Protein AF-A0A368T0H2-F1 (afdb_monomer_lite)

Structure (mmCIF, N/CA/C/O backbone):
data_AF-A0A368T0H2-F1
#
_entry.id   AF-A0A368T0H2-F1
#
loop_
_atom_site.group_PDB
_atom_site.id
_atom_site.type_symbol
_atom_site.label_atom_id
_atom_site.label_alt_id
_atom_site.label_comp_id
_atom_site.label_asym_id
_atom_site.label_entity_id
_atom_site.label_seq_id
_atom_site.pdbx_PDB_ins_code
_atom_site.Cartn_x
_atom_site.Cartn_y
_atom_site.Cartn_z
_atom_site.occupancy
_atom_site.B_iso_or_equiv
_atom_site.auth_seq_id
_atom_site.auth_comp_id
_atom_site.auth_asym_id
_atom_site.auth_atom_id
_atom_site.pdbx_PDB_model_num
ATOM 1 N N . MET A 1 1 ? -29.023 8.206 3.316 1.00 38.09 1 MET A N 1
ATOM 2 C CA . MET A 1 1 ? -27.829 8.294 2.444 1.00 38.09 1 MET A CA 1
ATOM 3 C C . MET A 1 1 ? -26.811 9.193 3.130 1.00 38.09 1 MET A C 1
ATOM 5 O O . MET A 1 1 ? -26.780 10.384 2.863 1.00 38.09 1 MET A O 1
ATOM 9 N N . SER A 1 2 ? -26.042 8.664 4.084 1.00 44.62 2 SER A N 1
ATOM 10 C CA . SER A 1 2 ? -25.035 9.476 4.779 1.00 44.62 2 SER A CA 1
ATOM 11 C C . SER A 1 2 ? -23.778 9.547 3.917 1.00 44.62 2 SER A C 1
ATOM 13 O O . SER A 1 2 ? -23.082 8.546 3.728 1.00 44.62 2 SER A O 1
ATOM 15 N N . GLY A 1 3 ? -23.551 10.726 3.339 1.00 51.53 3 GLY A N 1
ATOM 16 C CA . GLY A 1 3 ? -22.341 11.068 2.608 1.00 51.53 3 GLY A CA 1
ATOM 17 C C . GLY A 1 3 ? -21.149 11.004 3.552 1.00 51.53 3 GLY A C 1
ATOM 18 O O . GLY A 1 3 ? -21.103 11.666 4.583 1.00 51.53 3 GLY A O 1
ATOM 19 N N . HIS A 1 4 ? -20.202 10.146 3.223 1.00 56.16 4 HIS A N 1
ATOM 20 C CA . HIS A 1 4 ? -18.936 10.029 3.918 1.00 56.16 4 HIS A CA 1
ATOM 21 C C . HIS A 1 4 ? -18.036 11.160 3.427 1.00 56.16 4 HIS A C 1
ATOM 23 O O . HIS A 1 4 ? -17.369 11.033 2.402 1.00 56.16 4 HIS A O 1
ATOM 29 N N . GLU A 1 5 ? -18.067 12.282 4.137 1.00 62.75 5 GLU A N 1
ATOM 30 C CA . GLU A 1 5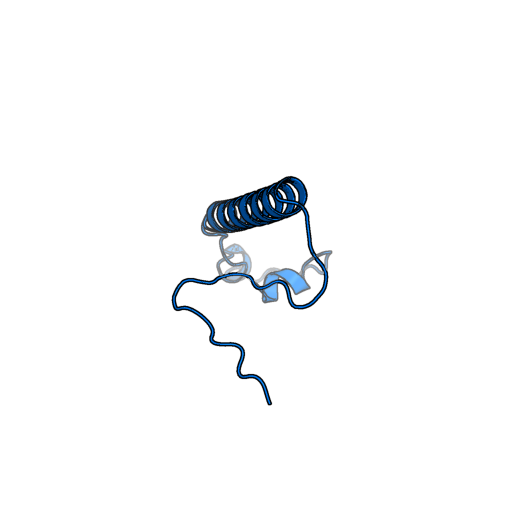 ? -17.277 13.460 3.807 1.00 62.75 5 GLU A CA 1
ATOM 31 C C . GLU A 1 5 ? -15.783 13.133 3.943 1.00 62.75 5 GLU A C 1
ATOM 33 O O . GLU A 1 5 ? -15.230 13.009 5.038 1.00 62.75 5 GLU A O 1
ATOM 38 N N . SER A 1 6 ? -15.131 12.892 2.805 1.00 59.31 6 SER A N 1
ATOM 39 C CA . SER A 1 6 ? -13.688 12.695 2.742 1.00 59.31 6 SER A CA 1
ATOM 40 C C . SER A 1 6 ? -13.016 14.020 3.071 1.00 59.31 6 SER A C 1
ATOM 42 O O . SER A 1 6 ? -12.954 14.917 2.232 1.00 59.31 6 SER A O 1
ATOM 44 N N . ARG A 1 7 ? -12.508 14.148 4.300 1.00 69.69 7 ARG A N 1
ATOM 45 C CA . ARG A 1 7 ? -11.686 15.298 4.678 1.00 69.69 7 ARG A CA 1
ATOM 46 C C . ARG A 1 7 ? -10.457 15.368 3.764 1.00 69.69 7 ARG A C 1
ATOM 48 O O . ARG A 1 7 ? -9.775 14.348 3.610 1.00 69.69 7 ARG A O 1
ATOM 55 N N . PRO A 1 8 ? -10.131 16.539 3.191 1.00 57.41 8 PRO A N 1
ATOM 56 C CA . PRO A 1 8 ? -8.877 16.704 2.471 1.00 57.41 8 PRO A CA 1
ATOM 57 C C . PRO A 1 8 ? -7.716 16.393 3.430 1.00 57.41 8 PRO A C 1
ATOM 59 O O . PRO A 1 8 ? -7.598 17.002 4.490 1.00 57.41 8 PRO A O 1
ATOM 62 N N . GLY A 1 9 ? -6.917 15.376 3.088 1.00 69.12 9 GLY A N 1
ATOM 63 C CA . GLY A 1 9 ? -5.824 14.847 3.918 1.00 69.12 9 GLY A CA 1
ATOM 64 C C . GLY A 1 9 ? -6.103 13.506 4.614 1.00 69.12 9 GLY A C 1
ATOM 65 O O . GLY A 1 9 ? -5.181 12.905 5.162 1.00 69.12 9 GLY A O 1
ATOM 66 N N . ALA A 1 10 ? -7.332 12.981 4.575 1.00 71.19 10 ALA A N 1
ATOM 67 C CA . ALA A 1 10 ? -7.620 11.651 5.111 1.00 71.19 10 ALA A CA 1
ATOM 68 C C . ALA A 1 10 ? -7.165 10.552 4.132 1.00 71.19 10 ALA A C 1
ATOM 70 O O . ALA A 1 10 ? -7.805 1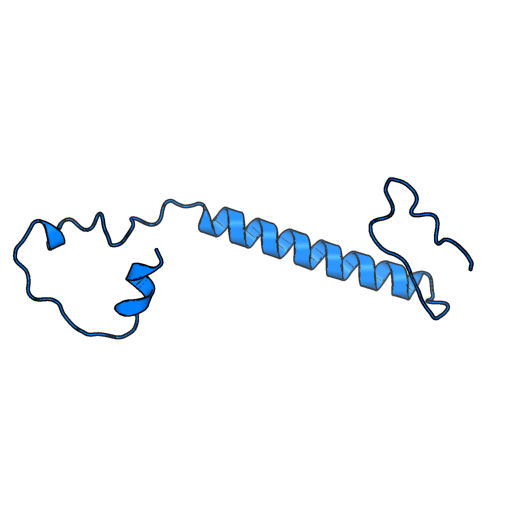0.308 3.110 1.00 71.19 10 ALA A O 1
ATOM 71 N N . HIS A 1 11 ? -6.059 9.874 4.451 1.00 80.44 11 HIS A N 1
ATOM 72 C CA . HIS A 1 11 ? -5.511 8.787 3.627 1.00 80.44 11 HIS A CA 1
ATOM 73 C C . HIS A 1 11 ? -6.156 7.413 3.893 1.00 80.44 11 HIS A C 1
ATOM 75 O O . HIS A 1 11 ? -6.032 6.514 3.063 1.00 80.44 11 HIS A O 1
ATOM 81 N N . LEU A 1 12 ? -6.828 7.232 5.036 1.00 87.25 12 LEU A N 1
ATOM 82 C CA . LEU A 1 12 ? -7.456 5.976 5.464 1.00 87.25 12 LEU A CA 1
ATOM 83 C C . LEU A 1 12 ? -8.772 6.270 6.198 1.00 87.25 12 LEU A C 1
ATOM 85 O O . LEU A 1 12 ? -8.886 7.284 6.885 1.00 87.25 12 LEU A O 1
ATOM 89 N N . ARG A 1 13 ? -9.756 5.373 6.073 1.00 90.44 13 ARG A N 1
ATOM 90 C CA . ARG A 1 13 ? -11.051 5.459 6.764 1.00 90.44 13 ARG A CA 1
ATOM 91 C C . ARG A 1 13 ? -11.469 4.090 7.289 1.00 90.44 13 ARG A C 1
ATOM 93 O O . ARG A 1 13 ? -11.513 3.130 6.522 1.00 90.44 13 ARG A O 1
ATOM 100 N N . VAL A 1 14 ? -11.847 4.029 8.564 1.00 91.94 14 VAL A N 1
ATOM 101 C CA . VAL A 1 14 ? -12.492 2.850 9.156 1.00 91.94 14 VAL A CA 1
ATOM 102 C C . VAL A 1 14 ? -13.956 2.846 8.721 1.00 91.94 14 VAL A C 1
ATOM 104 O O . VAL A 1 14 ? -14.692 3.791 8.984 1.00 91.94 14 VAL A O 1
ATOM 107 N N . VAL A 1 15 ? -14.369 1.814 7.984 1.00 94.69 15 VAL A N 1
ATOM 108 C CA . VAL A 1 15 ? -15.751 1.687 7.479 1.00 94.69 15 VAL A CA 1
ATOM 109 C C . VAL A 1 15 ? -16.635 0.898 8.453 1.00 94.69 15 VAL A C 1
ATOM 111 O O . VAL A 1 15 ? -17.853 1.058 8.449 1.00 94.69 15 VAL A O 1
ATOM 114 N N . ARG A 1 16 ? -16.032 0.043 9.286 1.00 91.81 16 ARG A N 1
ATOM 115 C CA . ARG A 1 16 ? -16.708 -0.817 10.264 1.00 91.81 16 ARG A CA 1
ATOM 116 C C . ARG A 1 16 ? -15.757 -1.148 11.417 1.00 91.81 16 ARG A C 1
ATOM 118 O O . ARG A 1 16 ? -14.575 -1.360 11.162 1.00 91.81 16 ARG A O 1
ATOM 125 N N . GLY A 1 17 ? -16.308 -1.283 12.623 1.00 94.94 17 GLY A N 1
ATOM 126 C CA . GLY A 1 17 ? -15.572 -1.613 13.848 1.00 94.94 17 GLY A CA 1
ATOM 127 C C . GLY A 1 17 ? -15.149 -0.372 14.634 1.00 94.94 17 GLY A C 1
ATOM 128 O O . GLY A 1 17 ? -15.266 0.743 14.129 1.00 94.94 17 GLY A O 1
ATOM 129 N N . ASP A 1 18 ? -14.670 -0.597 15.856 1.00 95.62 18 ASP A N 1
ATOM 130 C CA . ASP A 1 18 ? -14.122 0.426 16.753 1.00 95.62 18 ASP A CA 1
ATOM 131 C C . ASP A 1 18 ? -12.711 -0.008 17.187 1.00 95.62 18 ASP A C 1
ATOM 133 O O . ASP A 1 18 ? -12.558 -0.639 18.233 1.00 95.62 18 ASP A O 1
ATOM 137 N N . PRO A 1 19 ? -11.699 0.165 16.313 1.00 95.25 19 PRO A N 1
ATOM 138 C CA . PRO A 1 19 ? -10.350 -0.297 16.601 1.00 95.25 19 PRO A CA 1
ATOM 139 C C . PRO A 1 19 ? -9.736 0.519 17.733 1.00 95.25 19 PRO A C 1
ATOM 141 O O . PRO A 1 19 ? -9.917 1.740 17.803 1.00 95.25 19 PRO A O 1
ATOM 144 N N . THR A 1 20 ? -8.950 -0.138 18.579 1.00 98.00 20 THR A N 1
ATOM 145 C CA . THR A 1 20 ? -8.266 0.575 19.658 1.00 98.00 20 THR A CA 1
ATOM 146 C C . THR A 1 20 ? -7.189 1.511 19.090 1.00 98.00 20 THR A C 1
ATOM 148 O O . THR A 1 20 ? -6.695 1.306 17.970 1.00 98.00 20 THR A O 1
ATOM 151 N N . PRO A 1 21 ? -6.772 2.547 19.840 1.00 96.06 21 PRO A N 1
ATOM 152 C CA . PRO A 1 21 ? -5.673 3.417 19.424 1.00 96.06 21 PRO A CA 1
ATOM 153 C C . PRO A 1 21 ? -4.391 2.646 19.071 1.00 96.06 21 PRO A C 1
ATOM 155 O O . PRO A 1 21 ? -3.692 3.001 18.120 1.00 96.06 21 PRO A O 1
ATOM 158 N N . GLU A 1 22 ? -4.104 1.564 19.796 1.00 98.00 22 GLU A N 1
ATOM 159 C CA . GLU A 1 22 ? -2.950 0.690 19.575 1.00 98.00 22 GLU A CA 1
ATOM 160 C C . GLU A 1 22 ? -3.047 -0.053 18.239 1.00 98.00 22 GLU A C 1
ATOM 162 O O . GLU A 1 22 ? -2.061 -0.136 17.506 1.00 98.00 22 GLU A O 1
ATOM 167 N N . GLU A 1 23 ? -4.230 -0.552 17.880 1.00 97.56 23 GLU A N 1
ATOM 168 C CA . GLU A 1 23 ? -4.464 -1.226 16.600 1.00 97.56 23 GLU A CA 1
ATOM 169 C C . GLU A 1 23 ? -4.316 -0.260 15.421 1.00 97.56 23 GLU A C 1
ATOM 171 O O . GLU A 1 23 ? -3.682 -0.587 14.411 1.00 97.56 23 GLU A O 1
ATOM 176 N N . VAL A 1 24 ? -4.841 0.962 15.559 1.00 95.75 24 VAL A N 1
ATOM 177 C CA . VAL A 1 24 ? -4.665 2.018 14.553 1.00 95.75 24 VAL A CA 1
ATOM 178 C C . VAL A 1 24 ? -3.183 2.367 14.402 1.00 95.75 24 VAL A C 1
ATOM 180 O O . VAL A 1 24 ? -2.682 2.452 13.276 1.00 95.75 24 VAL A O 1
ATOM 183 N N . ALA A 1 25 ? -2.456 2.516 15.512 1.00 96.06 25 ALA A N 1
ATOM 184 C CA . ALA A 1 25 ? -1.022 2.788 15.494 1.00 96.06 25 ALA A CA 1
ATOM 185 C C . ALA A 1 25 ? -0.233 1.656 14.816 1.00 96.06 25 ALA A C 1
ATOM 187 O O . ALA A 1 25 ? 0.620 1.923 13.963 1.00 96.06 25 ALA A O 1
ATOM 188 N N . ALA A 1 26 ? -0.551 0.397 15.129 1.00 97.75 26 ALA A N 1
ATOM 189 C CA . ALA A 1 26 ? 0.073 -0.770 14.513 1.00 97.75 26 ALA A CA 1
ATOM 190 C C . ALA A 1 26 ? -0.165 -0.805 12.994 1.00 97.75 26 ALA A C 1
ATOM 192 O O . ALA A 1 26 ? 0.778 -0.995 12.219 1.00 97.75 26 ALA A O 1
ATOM 193 N N . LEU A 1 27 ? -1.397 -0.545 12.547 1.00 95.56 27 LEU A N 1
ATOM 194 C CA . LEU A 1 27 ? -1.730 -0.490 11.125 1.00 95.56 27 LEU A CA 1
ATOM 195 C C . LEU A 1 27 ? -0.937 0.606 10.399 1.00 95.56 27 LEU A C 1
ATOM 197 O O . LEU A 1 27 ? -0.334 0.352 9.352 1.00 95.56 27 LEU A O 1
ATOM 201 N N . VAL A 1 28 ? -0.895 1.817 10.961 1.00 95.50 28 VAL A N 1
ATOM 202 C CA . VAL A 1 28 ? -0.144 2.945 10.387 1.00 95.50 28 VAL A CA 1
ATOM 203 C C . VAL A 1 28 ? 1.352 2.630 10.319 1.00 95.50 28 VAL A C 1
ATOM 205 O O . VAL A 1 28 ? 1.989 2.908 9.296 1.00 95.50 28 VAL A O 1
ATOM 208 N N . ALA A 1 29 ? 1.918 2.010 11.357 1.00 97.69 29 ALA A N 1
ATOM 209 C CA . ALA A 1 29 ? 3.322 1.610 11.385 1.00 97.69 29 ALA A CA 1
ATOM 210 C C . ALA A 1 29 ? 3.654 0.620 10.256 1.00 97.69 29 ALA A C 1
ATOM 212 O O . ALA A 1 29 ? 4.605 0.843 9.499 1.00 97.69 29 ALA A O 1
ATOM 213 N N . VAL A 1 30 ? 2.835 -0.422 10.074 1.00 98.00 30 VAL A N 1
ATOM 214 C CA . VAL A 1 30 ? 3.016 -1.425 9.009 1.00 98.00 30 VAL A CA 1
ATOM 215 C C . VAL A 1 30 ? 2.905 -0.794 7.621 1.00 98.00 30 VAL A C 1
ATOM 217 O O . VAL A 1 30 ? 3.762 -1.026 6.762 1.00 98.00 30 VAL A O 1
ATOM 220 N N . LEU A 1 31 ? 1.883 0.036 7.387 1.00 96.88 31 LEU A N 1
ATOM 221 C CA . LEU A 1 31 ? 1.691 0.702 6.095 1.00 96.88 31 LEU A CA 1
ATOM 222 C C . LEU A 1 31 ? 2.860 1.636 5.764 1.00 96.88 31 LEU A C 1
ATOM 224 O O . LEU A 1 31 ? 3.358 1.628 4.636 1.00 96.88 31 LEU A O 1
ATOM 228 N N . THR A 1 32 ? 3.352 2.380 6.756 1.00 96.75 32 THR A N 1
ATOM 229 C CA . THR A 1 32 ? 4.510 3.267 6.601 1.00 96.75 32 THR A CA 1
ATOM 230 C C . THR A 1 32 ? 5.780 2.474 6.296 1.00 96.75 32 THR A C 1
ATOM 232 O O . THR A 1 32 ? 6.522 2.825 5.375 1.00 96.75 32 THR A O 1
ATOM 235 N N . ALA A 1 33 ? 6.026 1.375 7.015 1.00 97.88 33 ALA A N 1
ATOM 236 C CA . ALA A 1 33 ? 7.169 0.497 6.774 1.00 97.88 33 ALA A CA 1
ATOM 237 C C . ALA A 1 33 ? 7.141 -0.093 5.355 1.00 97.88 33 ALA A C 1
ATOM 239 O O . ALA A 1 33 ? 8.139 -0.039 4.633 1.00 97.88 33 ALA A O 1
ATOM 240 N N . ARG A 1 34 ? 5.977 -0.574 4.906 1.00 97.81 34 ARG A N 1
ATOM 241 C CA . ARG A 1 34 ? 5.799 -1.116 3.554 1.00 97.81 34 ARG A CA 1
ATOM 242 C C . ARG A 1 34 ? 5.984 -0.049 2.471 1.00 97.81 34 ARG A C 1
ATOM 244 O O . ARG A 1 34 ? 6.616 -0.327 1.452 1.00 97.81 34 A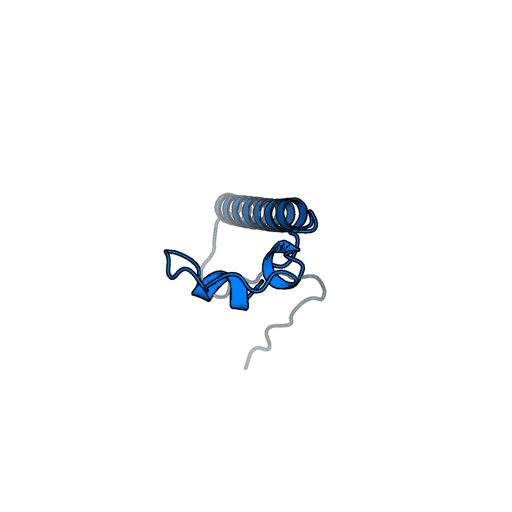RG A O 1
ATOM 251 N N . ALA A 1 35 ? 5.486 1.170 2.683 1.00 95.88 35 ALA A N 1
ATOM 252 C CA . ALA A 1 35 ? 5.687 2.285 1.756 1.00 95.88 35 ALA A CA 1
ATOM 253 C C . ALA A 1 35 ? 7.174 2.660 1.621 1.00 95.88 35 ALA A C 1
ATOM 255 O O . ALA A 1 35 ? 7.665 2.852 0.506 1.00 95.88 35 ALA A O 1
ATOM 256 N N . ARG A 1 36 ? 7.914 2.694 2.738 1.00 97.44 36 ARG A N 1
ATOM 257 C CA . ARG A 1 36 ? 9.370 2.916 2.747 1.00 97.44 36 ARG A CA 1
ATOM 258 C C . ARG A 1 36 ? 10.120 1.809 2.010 1.00 97.44 36 ARG A C 1
ATOM 260 O O . ARG A 1 36 ? 10.960 2.115 1.170 1.00 97.44 36 ARG A O 1
ATOM 267 N N . ALA A 1 37 ? 9.776 0.545 2.254 1.00 96.56 37 ALA A N 1
ATOM 268 C CA . ALA A 1 37 ? 10.383 -0.587 1.555 1.00 96.56 37 ALA A CA 1
ATOM 269 C C . ALA A 1 37 ? 10.138 -0.528 0.037 1.00 96.56 37 ALA A C 1
ATOM 271 O O . ALA A 1 37 ? 11.058 -0.732 -0.752 1.00 96.56 37 ALA A O 1
ATOM 272 N N . ALA A 1 38 ? 8.919 -0.179 -0.390 1.00 95.12 38 ALA A N 1
ATOM 273 C CA . ALA A 1 38 ? 8.598 -0.011 -1.806 1.00 95.12 38 ALA A CA 1
ATOM 274 C C . ALA A 1 38 ? 9.390 1.137 -2.452 1.00 95.12 38 ALA A C 1
ATOM 276 O O . ALA A 1 38 ? 9.842 1.009 -3.590 1.00 95.12 38 ALA A O 1
ATOM 277 N N . ARG A 1 39 ? 9.585 2.249 -1.733 1.00 95.06 39 ARG A N 1
ATOM 278 C CA . ARG A 1 39 ? 10.425 3.361 -2.192 1.00 95.06 39 ARG A CA 1
ATOM 279 C C . ARG A 1 39 ? 11.888 2.936 -2.334 1.00 95.06 39 ARG A C 1
ATOM 281 O O . ARG A 1 39 ? 12.454 3.137 -3.402 1.00 95.06 39 ARG A O 1
ATOM 288 N N . ALA A 1 40 ? 12.451 2.282 -1.321 1.00 94.00 40 ALA A N 1
ATOM 289 C CA . ALA A 1 40 ? 13.823 1.780 -1.360 1.00 94.00 40 ALA A CA 1
ATOM 290 C C . ALA A 1 40 ? 14.039 0.785 -2.515 1.00 94.00 40 ALA A C 1
ATOM 292 O O . ALA A 1 40 ? 15.043 0.854 -3.216 1.00 94.00 40 ALA A O 1
ATOM 293 N N . ALA A 1 41 ? 13.068 -0.095 -2.782 1.00 91.50 41 ALA A N 1
ATOM 294 C CA . ALA A 1 41 ? 13.128 -1.015 -3.918 1.00 91.50 41 ALA A CA 1
ATOM 295 C C . ALA A 1 41 ? 13.149 -0.283 -5.274 1.00 91.50 41 ALA A C 1
ATOM 297 O O . ALA A 1 41 ? 13.868 -0.694 -6.183 1.00 91.50 41 ALA A O 1
ATOM 298 N N . ARG A 1 42 ? 12.388 0.812 -5.417 1.00 89.44 42 ARG A N 1
ATOM 299 C CA . ARG A 1 42 ? 12.406 1.652 -6.628 1.00 89.44 42 ARG A CA 1
ATOM 300 C C . ARG A 1 42 ? 13.735 2.386 -6.788 1.00 89.44 42 ARG A C 1
ATOM 302 O O . ARG A 1 42 ? 14.257 2.430 -7.894 1.00 89.44 42 ARG A O 1
ATOM 309 N N . GLU A 1 43 ? 14.285 2.919 -5.700 1.00 88.19 43 GLU A N 1
ATOM 310 C CA . GLU A 1 43 ? 15.595 3.582 -5.692 1.00 88.19 43 GLU A CA 1
ATOM 311 C C . GLU A 1 43 ? 16.718 2.593 -6.051 1.00 88.19 43 GLU A C 1
ATOM 313 O O . GLU A 1 43 ? 17.542 2.886 -6.912 1.00 88.19 43 GLU A O 1
ATOM 318 N N . ALA A 1 44 ? 16.695 1.373 -5.506 1.00 83.44 44 ALA A N 1
ATOM 319 C CA . ALA A 1 44 ? 17.634 0.313 -5.879 1.00 83.44 44 ALA A CA 1
ATOM 320 C C . ALA A 1 44 ? 17.489 -0.122 -7.352 1.00 83.44 44 ALA A C 1
ATOM 322 O O . ALA A 1 44 ? 18.473 -0.458 -8.011 1.00 83.44 44 ALA A O 1
ATOM 323 N N . ALA A 1 45 ? 16.269 -0.093 -7.893 1.00 77.38 45 ALA A N 1
ATOM 324 C CA . ALA A 1 45 ? 16.005 -0.372 -9.302 1.00 77.38 45 ALA A CA 1
ATOM 325 C C . ALA A 1 45 ? 16.383 0.787 -10.246 1.00 77.38 45 ALA A C 1
ATOM 327 O O . ALA A 1 45 ? 16.414 0.575 -11.458 1.00 77.38 45 ALA A O 1
ATOM 328 N N . ALA A 1 46 ? 16.676 1.983 -9.721 1.00 66.44 46 ALA A N 1
ATOM 329 C CA . ALA A 1 46 ? 17.005 3.167 -10.515 1.00 66.44 46 ALA A CA 1
ATOM 330 C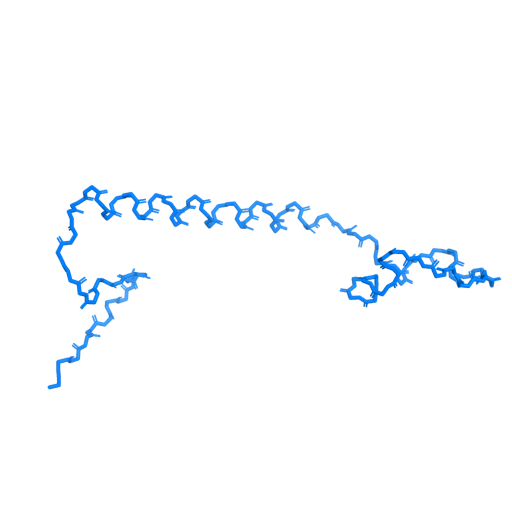 C . ALA A 1 46 ? 18.435 3.151 -11.082 1.00 66.44 46 ALA A C 1
ATOM 332 O O . ALA A 1 46 ? 18.756 3.975 -11.940 1.00 66.44 46 ALA A O 1
ATOM 333 N N . ALA A 1 47 ? 19.290 2.206 -10.668 1.00 67.44 47 ALA A N 1
ATOM 334 C CA . ALA A 1 47 ? 20.536 1.952 -11.382 1.00 67.44 47 ALA A CA 1
ATOM 335 C C . ALA A 1 47 ? 20.198 1.580 -12.840 1.00 67.44 47 ALA A C 1
ATOM 337 O O . ALA A 1 47 ? 19.415 0.647 -13.052 1.00 67.44 47 ALA A O 1
ATOM 338 N N . PRO A 1 48 ? 20.753 2.274 -13.855 1.00 63.75 48 PRO A N 1
ATOM 339 C CA . PRO A 1 48 ? 20.429 1.999 -15.245 1.00 63.75 48 P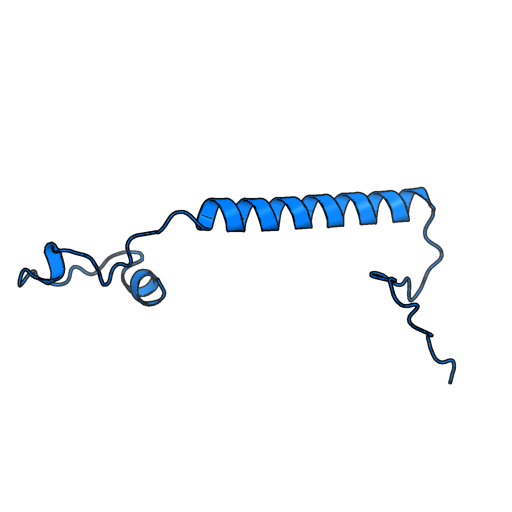RO A CA 1
ATOM 340 C C . PRO A 1 48 ? 20.884 0.583 -15.589 1.00 63.75 48 PRO A C 1
ATOM 342 O O . PRO A 1 48 ? 22.054 0.318 -15.867 1.00 63.75 48 PRO A O 1
ATOM 345 N N . ARG A 1 49 ? 19.939 -0.357 -15.577 1.00 68.25 49 ARG A N 1
ATOM 346 C CA . ARG A 1 49 ? 20.156 -1.684 -16.141 1.00 68.25 49 ARG A CA 1
ATOM 347 C C . ARG A 1 49 ? 20.348 -1.456 -17.633 1.00 68.25 49 ARG A C 1
ATOM 349 O O . ARG A 1 49 ? 19.460 -0.904 -18.284 1.00 68.25 49 ARG A O 1
ATOM 356 N N . ARG A 1 50 ? 21.508 -1.829 -18.188 1.00 69.50 50 ARG A N 1
ATOM 357 C CA . ARG A 1 50 ? 21.663 -1.843 -19.648 1.00 69.50 50 ARG A CA 1
ATOM 358 C C . ARG A 1 50 ? 20.551 -2.727 -20.194 1.00 69.50 50 ARG A C 1
ATOM 360 O O . ARG A 1 50 ? 20.494 -3.910 -19.869 1.00 69.50 50 ARG A O 1
ATOM 367 N N . SER A 1 51 ? 19.651 -2.120 -20.962 1.00 72.19 51 SER A N 1
ATOM 368 C CA . SER A 1 51 ? 18.628 -2.872 -21.673 1.00 72.19 51 SER A CA 1
ATOM 369 C C . SER A 1 51 ? 19.316 -3.954 -22.498 1.00 72.19 51 SER A C 1
ATOM 371 O O . SER A 1 51 ? 20.362 -3.699 -23.101 1.00 72.19 51 SER A O 1
ATOM 373 N N . ALA A 1 52 ? 18.716 -5.140 -22.549 1.00 74.38 52 ALA A N 1
ATOM 374 C CA . ALA A 1 52 ? 19.210 -6.230 -23.382 1.00 74.38 52 ALA A CA 1
ATOM 375 C C . ALA A 1 52 ? 19.238 -5.845 -24.876 1.00 74.38 52 ALA A C 1
ATOM 377 O O . ALA A 1 52 ? 19.957 -6.454 -25.666 1.00 74.38 52 ALA A O 1
ATOM 378 N N . TRP A 1 53 ? 18.497 -4.800 -25.264 1.00 73.06 53 TRP A N 1
ATOM 379 C CA . TRP A 1 53 ? 18.552 -4.188 -26.591 1.00 73.06 53 TRP A CA 1
ATOM 380 C C . TRP A 1 53 ? 19.872 -3.466 -26.886 1.00 73.06 53 TRP A C 1
ATOM 382 O O . TRP A 1 53 ? 20.269 -3.386 -28.043 1.00 73.06 53 TRP A O 1
ATOM 392 N N . ARG A 1 54 ? 20.569 -2.968 -25.856 1.00 79.06 54 ARG A N 1
ATOM 393 C CA . ARG A 1 54 ? 21.866 -2.274 -25.955 1.00 79.06 54 ARG A CA 1
ATOM 394 C C . ARG A 1 54 ? 23.074 -3.213 -25.832 1.00 79.06 54 ARG A C 1
ATOM 396 O O . ARG A 1 54 ? 24.186 -2.741 -25.610 1.00 79.06 54 ARG A O 1
ATOM 403 N N . ASP A 1 55 ? 22.868 -4.523 -25.942 1.00 81.25 55 ASP A N 1
ATOM 404 C CA . ASP A 1 55 ? 23.945 -5.509 -25.869 1.00 81.25 55 ASP A CA 1
ATOM 405 C C . ASP A 1 55 ? 24.833 -5.459 -27.136 1.00 81.25 55 ASP A C 1
ATOM 407 O O . ASP A 1 55 ? 24.325 -5.699 -28.235 1.00 81.25 55 ASP A O 1
ATOM 411 N N . PRO A 1 56 ? 26.150 -5.181 -27.023 1.00 81.56 56 PRO A N 1
ATOM 412 C CA . PRO A 1 56 ? 27.060 -5.140 -28.171 1.00 81.56 56 PRO A CA 1
ATOM 413 C C . PRO A 1 56 ? 27.150 -6.458 -28.948 1.00 81.56 56 PRO A C 1
ATOM 415 O O . PRO A 1 56 ? 27.415 -6.435 -30.147 1.00 81.56 56 PRO A O 1
ATOM 418 N N . SER A 1 57 ? 26.896 -7.606 -28.309 1.00 81.81 57 SER A N 1
ATOM 419 C CA . SER A 1 57 ? 26.881 -8.911 -28.983 1.00 81.81 57 SER A CA 1
ATOM 420 C C . SER A 1 57 ? 25.801 -9.009 -30.061 1.00 81.81 57 SER A C 1
ATOM 422 O O . SER A 1 57 ? 25.947 -9.815 -30.971 1.00 81.81 57 SER A O 1
ATOM 424 N N . ARG A 1 58 ? 24.766 -8.155 -30.022 1.00 77.06 58 ARG A N 1
ATOM 425 C CA . ARG A 1 58 ? 23.754 -8.042 -31.086 1.00 77.06 58 ARG A CA 1
ATOM 426 C C . ARG A 1 58 ? 24.258 -7.334 -32.344 1.00 77.06 58 ARG A C 1
ATOM 428 O O . ARG A 1 58 ? 23.659 -7.504 -33.401 1.00 77.06 58 ARG A O 1
ATOM 435 N N . LEU A 1 59 ? 25.324 -6.535 -32.242 1.00 85.44 59 LEU A N 1
ATOM 436 C CA . LEU A 1 59 ? 26.008 -5.965 -33.413 1.00 85.44 59 LEU A CA 1
ATOM 437 C C . LEU A 1 59 ? 26.836 -7.030 -34.141 1.00 85.44 59 LEU A C 1
ATOM 439 O O . LEU A 1 59 ? 27.164 -6.878 -35.316 1.00 85.44 59 LEU A O 1
ATOM 443 N N . LEU A 1 60 ? 27.153 -8.122 -33.445 1.00 87.06 60 LEU A N 1
ATOM 444 C CA . LEU A 1 60 ? 27.763 -9.309 -34.014 1.00 87.06 60 LEU A CA 1
ATOM 445 C C . LEU A 1 60 ? 26.637 -10.241 -34.485 1.00 87.06 60 LEU A C 1
ATOM 447 O O . LEU A 1 60 ? 25.621 -10.400 -33.810 1.00 87.06 60 LEU A O 1
ATOM 451 N N . ARG A 1 61 ? 26.793 -10.898 -35.640 1.00 79.12 61 ARG A N 1
ATOM 452 C CA . ARG A 1 61 ? 25.869 -11.967 -36.062 1.00 79.12 61 ARG A CA 1
ATOM 453 C C . ARG A 1 61 ? 26.119 -13.220 -35.219 1.00 79.12 61 ARG A C 1
ATOM 455 O O . ARG A 1 61 ? 26.739 -14.173 -35.680 1.00 79.12 61 ARG A O 1
ATOM 462 N N . ALA A 1 62 ? 25.672 -13.193 -33.968 1.00 80.50 62 ALA A N 1
ATOM 463 C CA . ALA A 1 62 ? 25.732 -14.322 -33.054 1.00 80.50 62 ALA A CA 1
ATOM 464 C C . ALA A 1 62 ? 24.412 -15.121 -33.088 1.00 80.50 62 ALA A C 1
ATOM 466 O O . ALA A 1 62 ? 23.335 -14.524 -33.172 1.00 80.50 62 ALA A O 1
ATOM 467 N N . PRO A 1 63 ? 24.458 -16.462 -32.996 1.00 80.75 63 PRO A N 1
ATOM 468 C CA . PRO A 1 63 ? 23.254 -17.277 -32.861 1.00 80.75 63 PRO A CA 1
ATOM 469 C C . PRO A 1 63 ? 22.486 -16.944 -31.575 1.00 80.75 63 PRO A C 1
ATOM 471 O O . PRO A 1 63 ? 23.081 -16.827 -30.501 1.00 80.75 63 PRO A O 1
ATOM 474 N N . LEU A 1 64 ? 21.156 -16.851 -31.667 1.00 78.62 64 LEU A N 1
ATOM 475 C CA . LEU A 1 64 ? 20.289 -16.709 -30.496 1.00 78.62 64 LEU A CA 1
ATOM 476 C C . LEU A 1 64 ? 20.356 -17.989 -29.655 1.00 78.62 64 LEU A C 1
ATOM 478 O O . LEU A 1 64 ? 20.079 -19.079 -30.154 1.00 78.62 64 LEU A O 1
ATOM 482 N N . ARG A 1 65 ? 20.712 -17.862 -28.372 1.00 79.44 65 ARG A N 1
ATOM 483 C CA . ARG A 1 65 ? 20.727 -18.988 -27.431 1.00 79.44 65 ARG A CA 1
ATOM 484 C C . ARG A 1 65 ? 19.437 -18.998 -26.605 1.00 79.44 65 ARG A C 1
ATOM 486 O O . ARG A 1 65 ? 19.235 -18.070 -25.821 1.00 79.44 65 ARG A O 1
ATOM 493 N N . PRO A 1 66 ? 18.563 -20.007 -26.750 1.00 80.62 66 PRO A N 1
ATOM 494 C CA . PRO A 1 66 ? 17.428 -20.168 -25.852 1.00 80.62 66 PRO A CA 1
ATOM 495 C C . PRO A 1 66 ? 17.923 -20.498 -24.438 1.00 80.62 66 PRO A C 1
ATOM 497 O O . PRO A 1 66 ? 18.899 -21.226 -24.263 1.00 80.62 66 PRO A O 1
ATOM 500 N N . GLY A 1 67 ? 17.250 -19.962 -23.421 1.00 81.25 67 GLY A N 1
ATOM 501 C CA . GLY A 1 67 ? 17.603 -20.200 -22.026 1.00 81.25 67 GLY A CA 1
ATOM 502 C C . GLY A 1 67 ? 16.590 -19.602 -21.048 1.00 81.25 67 GLY A C 1
ATOM 503 O O . GLY A 1 67 ? 15.712 -18.833 -21.464 1.00 81.25 67 GLY A O 1
ATOM 504 N N . PRO A 1 68 ? 16.692 -19.946 -19.752 1.00 76.38 68 PRO A N 1
ATOM 505 C CA . PRO A 1 68 ? 15.887 -19.328 -18.706 1.00 76.38 68 PRO A CA 1
ATOM 506 C C . PRO A 1 68 ? 15.991 -17.801 -18.792 1.00 76.38 68 PRO A C 1
ATOM 508 O O . PRO A 1 68 ? 17.063 -17.259 -19.041 1.00 76.38 68 PRO A O 1
ATOM 511 N N . ASP A 1 69 ? 14.860 -17.113 -18.634 1.00 75.25 69 ASP A N 1
ATOM 512 C CA . ASP A 1 69 ? 14.737 -15.650 -18.712 1.00 75.25 69 ASP A CA 1
ATOM 513 C C . ASP A 1 69 ? 14.940 -14.992 -20.089 1.00 75.25 69 ASP A C 1
ATOM 515 O O . ASP A 1 69 ? 14.747 -13.778 -20.190 1.00 75.25 69 ASP A O 1
ATOM 519 N N . ALA A 1 70 ? 15.205 -15.749 -21.164 1.00 78.50 70 ALA A N 1
ATOM 520 C CA . ALA A 1 70 ? 15.368 -15.192 -22.516 1.00 78.50 70 ALA A CA 1
ATOM 521 C C . ALA A 1 70 ? 14.140 -14.397 -23.010 1.00 78.50 70 ALA A C 1
ATOM 523 O O . ALA A 1 70 ? 14.278 -13.457 -23.785 1.00 78.50 70 ALA A O 1
ATOM 524 N N . TRP A 1 71 ? 12.940 -14.725 -22.523 1.00 75.19 71 TRP A N 1
ATOM 525 C CA . TRP A 1 71 ? 11.722 -13.954 -22.794 1.00 75.19 71 TRP A CA 1
ATOM 526 C C . TRP A 1 71 ? 11.569 -12.737 -21.875 1.00 75.19 71 TRP A C 1
ATOM 528 O O . TRP A 1 71 ? 11.026 -11.717 -22.288 1.00 75.19 71 TRP A O 1
ATOM 538 N N . ARG A 1 72 ? 12.073 -12.790 -20.635 1.00 70.88 72 ARG A N 1
ATOM 539 C CA . ARG A 1 72 ? 11.942 -11.692 -19.655 1.00 70.88 72 ARG A CA 1
ATOM 540 C C . ARG A 1 72 ? 12.826 -10.492 -19.984 1.00 70.88 72 ARG A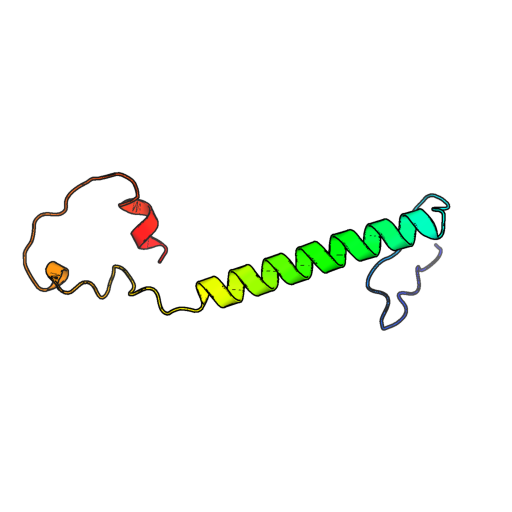 C 1
ATOM 542 O O . ARG A 1 72 ? 12.594 -9.404 -19.462 1.00 70.88 72 ARG A O 1
ATOM 549 N N . THR A 1 73 ? 13.844 -10.678 -20.815 1.00 69.38 73 THR A N 1
ATOM 550 C CA . THR A 1 73 ? 14.678 -9.592 -21.344 1.00 69.38 73 THR A CA 1
ATOM 551 C C . THR A 1 73 ? 13.973 -8.779 -22.430 1.00 69.38 73 THR A C 1
ATOM 553 O O . THR A 1 73 ? 14.417 -7.674 -22.705 1.00 69.38 73 THR A O 1
ATOM 556 N N . SER A 1 74 ? 12.858 -9.259 -23.001 1.00 68.00 74 SER A N 1
ATOM 557 C CA . SER A 1 74 ? 12.028 -8.461 -23.923 1.00 68.00 74 SER A CA 1
ATOM 558 C C . SER A 1 74 ? 11.266 -7.329 -23.220 1.00 68.00 74 SER A C 1
ATOM 560 O O . SER A 1 74 ? 10.977 -6.307 -23.833 1.00 68.00 74 SER A O 1
ATOM 562 N N . LEU A 1 75 ? 10.987 -7.496 -21.923 1.00 63.53 75 LEU A N 1
ATOM 563 C CA . LEU A 1 75 ? 10.243 -6.549 -21.088 1.00 63.53 75 LEU A CA 1
ATOM 564 C C . LEU A 1 75 ? 11.154 -5.542 -20.351 1.00 63.53 75 LEU A C 1
ATOM 566 O O . LEU A 1 75 ? 10.669 -4.810 -19.489 1.00 63.53 75 LEU A O 1
ATOM 570 N N . ARG A 1 76 ? 12.469 -5.539 -20.624 1.00 58.59 76 ARG A N 1
ATOM 571 C CA . ARG A 1 76 ? 13.489 -4.699 -19.963 1.00 58.59 76 ARG A CA 1
ATOM 572 C C . ARG A 1 76 ? 14.359 -3.939 -20.964 1.00 58.59 76 ARG A C 1
ATOM 574 O O . ARG A 1 76 ? 14.685 -2.772 -20.674 1.00 58.59 76 ARG A O 1
#

InterPro domains:
  IPR032716 Biotin-dependent acetyl-/propionyl-coenzyme A carboxylase epsilon subunit [PF13822] (10-71)

Sequence (76 aa):
MSGHESRPGAHLRVVRGDPTPEEVAALVAVLTARARAARAAREAAAAPRRSAWRDPSRLLRAPLRPGPDAWRTSLR

Foldseek 3Di:
DDDPPDDVPDPDDDPDDDDDPVRVVVVVVVVVVVVVVVVVVVVVVPPDDPQPVNDVCVVPPDDDDDDPCPVVSVVD

pLDDT: mean 81.39, std 14.29, range [38.09, 98.0]

Secondary structure (DSSP, 8-state):
-------TT------SS---HHHHHHHHHHHHHHHHHHHHHHHHHTS----GGG-GGGTS-PPP---TTTTTTTT-

Radius of gyration: 23.63 Å; chains: 1; bounding box: 56×37×56 Å

Organism: NCBI:txid1931232